Protein AF-A0A817M7I2-F1 (afdb_monomer_lite)

pLDDT: mean 73.68, std 24.0, range [28.95, 95.75]

Structure (mmCIF, N/CA/C/O backbone):
data_AF-A0A817M7I2-F1
#
_entry.id   AF-A0A817M7I2-F1
#
loop_
_atom_site.group_PDB
_atom_site.id
_atom_site.type_symbol
_atom_site.label_atom_id
_atom_site.label_alt_id
_atom_site.label_comp_id
_atom_site.label_asym_id
_atom_site.label_entity_id
_atom_site.label_seq_id
_atom_site.pdbx_PDB_ins_code
_atom_site.Cartn_x
_atom_site.Cartn_y
_atom_site.Cartn_z
_atom_site.occupancy
_atom_site.B_iso_or_equiv
_atom_site.auth_seq_id
_atom_site.auth_comp_id
_atom_site.auth_asym_id
_atom_site.auth_atom_id
_atom_site.pdbx_PDB_model_num
ATOM 1 N N . ASN A 1 1 ? -1.441 6.521 -19.941 1.00 65.44 1 ASN A N 1
ATOM 2 C CA . ASN A 1 1 ? -0.435 5.658 -19.286 1.00 65.44 1 ASN A CA 1
ATOM 3 C C . ASN A 1 1 ? -0.917 5.315 -17.894 1.00 65.44 1 ASN A C 1
ATOM 5 O O . ASN A 1 1 ? -1.057 6.220 -17.085 1.00 65.44 1 ASN A O 1
ATOM 9 N N . SER A 1 2 ? -1.234 4.047 -17.648 1.00 81.06 2 SER A N 1
ATOM 10 C CA . SER A 1 2 ? -1.624 3.561 -16.320 1.00 81.06 2 SER A CA 1
ATOM 11 C C . SER A 1 2 ? -0.372 3.185 -15.529 1.00 81.06 2 SER A C 1
ATOM 13 O O . SER A 1 2 ? 0.555 2.612 -16.100 1.00 81.06 2 SER A O 1
ATOM 15 N N . VAL A 1 3 ? -0.348 3.499 -14.236 1.00 87.88 3 VAL A N 1
ATOM 16 C CA . VAL A 1 3 ? 0.735 3.141 -13.312 1.00 87.88 3 VAL A CA 1
ATOM 17 C C . VAL A 1 3 ? 0.137 2.311 -12.188 1.00 87.88 3 VAL A C 1
ATOM 19 O O . VAL A 1 3 ? -0.924 2.638 -11.663 1.00 87.88 3 VAL A O 1
ATOM 22 N N . TRP A 1 4 ? 0.823 1.230 -11.838 1.00 91.38 4 TRP A N 1
ATOM 23 C CA . TRP A 1 4 ? 0.494 0.420 -10.671 1.00 91.38 4 TRP A CA 1
ATOM 24 C C . TRP A 1 4 ? 1.218 0.974 -9.449 1.00 91.38 4 TRP A C 1
ATOM 26 O O . TRP A 1 4 ? 2.402 1.296 -9.526 1.00 91.38 4 TRP A O 1
ATOM 36 N N . ILE A 1 5 ? 0.504 1.062 -8.332 1.00 91.69 5 ILE A N 1
ATOM 37 C CA . ILE A 1 5 ? 1.029 1.479 -7.029 1.00 91.69 5 ILE A CA 1
ATOM 38 C C . ILE A 1 5 ? 0.782 0.364 -6.017 1.00 91.69 5 ILE A C 1
ATOM 40 O O . ILE A 1 5 ? -0.139 -0.437 -6.186 1.00 91.69 5 ILE A O 1
ATOM 44 N N . GLY A 1 6 ? 1.629 0.282 -4.997 1.00 93.19 6 GLY A N 1
ATOM 45 C CA . GLY A 1 6 ? 1.455 -0.637 -3.878 1.00 93.19 6 GLY A CA 1
ATOM 46 C C . GLY A 1 6 ? 0.863 0.090 -2.681 1.00 93.19 6 GLY A C 1
ATOM 47 O O . GLY A 1 6 ? 1.297 1.194 -2.361 1.00 93.19 6 GLY A O 1
ATOM 48 N N . ILE A 1 7 ? -0.102 -0.534 -2.012 1.00 94.38 7 ILE A N 1
ATOM 49 C CA . ILE A 1 7 ? -0.563 -0.117 -0.688 1.00 94.38 7 ILE A CA 1
ATOM 50 C C . ILE A 1 7 ? -0.410 -1.325 0.230 1.00 94.38 7 ILE A C 1
ATOM 52 O O . ILE A 1 7 ? -0.978 -2.379 -0.050 1.00 94.38 7 ILE A O 1
ATOM 56 N N . LEU A 1 8 ? 0.365 -1.172 1.299 1.00 94.44 8 LEU A N 1
ATOM 57 C CA . LEU A 1 8 ? 0.448 -2.139 2.390 1.00 94.44 8 LEU A CA 1
ATOM 58 C C . LEU A 1 8 ? -0.318 -1.561 3.576 1.00 94.44 8 LEU A C 1
ATOM 60 O O . LEU A 1 8 ? -0.034 -0.444 3.997 1.00 94.44 8 LEU A O 1
ATOM 64 N N . ILE A 1 9 ? -1.277 -2.309 4.111 1.00 93.88 9 ILE A N 1
ATOM 65 C CA . ILE A 1 9 ? -1.932 -1.981 5.377 1.00 93.88 9 ILE A CA 1
ATOM 66 C C . ILE A 1 9 ? -1.746 -3.185 6.279 1.00 93.88 9 ILE A C 1
ATOM 68 O O . ILE A 1 9 ? -2.109 -4.302 5.913 1.00 93.88 9 ILE A O 1
ATOM 72 N N . GLU A 1 10 ? -1.155 -2.942 7.436 1.00 92.69 10 GLU A N 1
ATOM 73 C CA . GLU A 1 10 ? -0.914 -3.952 8.449 1.00 92.69 10 GLU A CA 1
ATOM 74 C C . GLU A 1 10 ? -1.764 -3.637 9.671 1.00 92.69 10 GLU A C 1
ATOM 76 O O . GLU A 1 10 ? -1.845 -2.482 10.104 1.00 92.69 10 GLU A O 1
ATOM 81 N N . PHE A 1 11 ? -2.403 -4.671 10.203 1.00 91.56 11 PHE A N 1
ATOM 82 C CA . PHE A 1 11 ? -3.317 -4.580 11.328 1.00 91.56 11 PHE A CA 1
ATOM 83 C C . PHE A 1 11 ? -2.768 -5.362 12.512 1.00 91.56 11 PHE A C 1
ATOM 85 O O . PHE A 1 11 ? -2.140 -6.406 12.349 1.00 91.56 11 PHE A O 1
ATOM 92 N N . GLU A 1 12 ? -3.056 -4.864 13.703 1.00 90.81 12 GLU A N 1
ATOM 93 C CA . GLU A 1 12 ? -2.956 -5.627 14.934 1.00 90.81 12 GLU A CA 1
ATOM 94 C C . GLU A 1 12 ? -4.162 -6.576 15.059 1.00 90.81 12 GLU A C 1
ATOM 96 O O . GLU A 1 12 ? -5.138 -6.485 14.309 1.00 90.81 12 GLU A O 1
ATOM 101 N N . ALA A 1 13 ? -4.102 -7.512 16.007 1.00 91.19 13 ALA A N 1
ATOM 102 C CA . ALA A 1 13 ? -5.166 -8.491 16.230 1.00 91.19 13 ALA A CA 1
ATOM 103 C C . ALA A 1 13 ? -6.515 -7.862 16.636 1.00 91.19 13 ALA A C 1
ATOM 105 O O . ALA A 1 13 ? -7.547 -8.516 16.512 1.00 91.19 13 ALA A O 1
ATOM 106 N N . ASP A 1 14 ? -6.511 -6.615 17.112 1.00 91.25 14 ASP A N 1
ATOM 107 C CA . ASP A 1 14 ? -7.696 -5.831 17.479 1.00 91.25 14 ASP A CA 1
ATOM 108 C C . ASP A 1 14 ? -8.224 -4.950 16.328 1.00 91.25 14 ASP A C 1
ATOM 110 O O . ASP A 1 14 ? -9.021 -4.043 16.557 1.00 91.25 14 ASP A O 1
ATOM 114 N N . GLU A 1 15 ? -7.773 -5.206 15.094 1.00 87.94 15 GLU A N 1
ATOM 115 C CA . GLU A 1 15 ? -8.132 -4.463 13.878 1.00 87.94 15 GLU A CA 1
ATOM 116 C C . GLU A 1 15 ? -7.615 -3.013 13.838 1.00 87.94 15 GLU A C 1
ATOM 118 O O . GLU A 1 15 ? -7.945 -2.245 12.925 1.00 87.94 15 GLU A O 1
ATOM 123 N N . ARG A 1 16 ? -6.745 -2.616 14.774 1.00 89.50 16 ARG A N 1
ATOM 124 C CA . ARG A 1 16 ? -6.052 -1.329 14.718 1.00 89.50 16 ARG A CA 1
ATOM 125 C C . ARG A 1 16 ? -4.986 -1.349 13.628 1.00 89.50 16 ARG A C 1
ATOM 127 O O . ARG A 1 16 ? -4.184 -2.272 13.540 1.00 89.50 16 ARG A O 1
ATOM 134 N N . ILE A 1 17 ? -4.925 -0.296 12.813 1.00 91.62 17 ILE A N 1
ATOM 135 C CA . ILE A 1 17 ? -3.853 -0.151 11.818 1.00 91.62 17 ILE A CA 1
ATOM 136 C C . ILE A 1 17 ? -2.523 0.100 12.535 1.00 91.62 17 ILE A C 1
ATOM 138 O O . ILE A 1 17 ? -2.357 1.121 13.206 1.00 91.62 17 ILE A O 1
ATOM 142 N N . LEU A 1 18 ? -1.568 -0.811 12.343 1.00 90.44 18 LEU A N 1
ATOM 143 C CA . LEU A 1 18 ? -0.185 -0.676 12.799 1.00 90.44 18 LEU A CA 1
ATOM 144 C C . LEU A 1 18 ? 0.608 0.236 11.867 1.00 90.44 18 LEU A C 1
ATOM 146 O O . LEU A 1 18 ? 1.306 1.148 12.309 1.00 90.44 18 LEU A O 1
ATOM 150 N N . ARG A 1 19 ? 0.461 0.021 10.558 1.00 91.00 19 ARG A N 1
ATOM 151 C CA . ARG A 1 19 ? 1.029 0.892 9.530 1.00 91.00 19 ARG A CA 1
ATOM 152 C C . ARG A 1 19 ? 0.215 0.843 8.248 1.00 91.00 19 ARG A C 1
ATOM 154 O O . ARG A 1 19 ? -0.392 -0.169 7.911 1.00 91.00 19 ARG A O 1
ATOM 161 N N . ALA A 1 20 ? 0.252 1.952 7.523 1.00 93.50 20 ALA A N 1
ATOM 162 C CA . ALA A 1 20 ? -0.241 2.053 6.163 1.00 93.50 20 ALA A CA 1
ATOM 163 C C . ALA A 1 20 ? 0.856 2.696 5.311 1.00 93.50 20 ALA A C 1
ATOM 165 O O . ALA A 1 20 ? 1.278 3.823 5.579 1.00 93.50 20 ALA A O 1
ATOM 166 N N . GLU A 1 21 ? 1.325 1.984 4.293 1.00 93.19 21 GLU A N 1
ATOM 167 C CA . GLU A 1 21 ? 2.420 2.410 3.428 1.00 93.19 21 GLU A CA 1
ATOM 168 C C . GLU A 1 21 ? 1.946 2.522 1.978 1.00 93.19 21 GLU A C 1
ATOM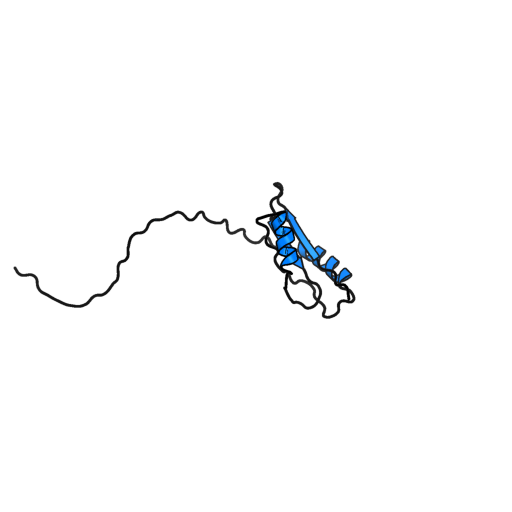 170 O O . GLU A 1 21 ? 1.264 1.640 1.455 1.00 93.19 21 GLU A O 1
ATOM 175 N N . TYR A 1 22 ? 2.333 3.610 1.322 1.00 93.25 22 TYR A N 1
ATOM 176 C CA . TYR A 1 22 ? 2.145 3.860 -0.099 1.00 93.25 22 TYR A CA 1
ATOM 177 C C . TYR A 1 22 ? 3.482 3.703 -0.809 1.00 93.25 22 TYR A C 1
ATOM 179 O O . TYR A 1 22 ? 4.447 4.391 -0.484 1.00 93.25 22 TYR A O 1
ATOM 187 N N . ILE A 1 23 ? 3.540 2.804 -1.784 1.00 92.25 23 ILE A N 1
ATOM 188 C CA . ILE A 1 23 ? 4.772 2.468 -2.488 1.00 92.25 23 ILE A CA 1
ATOM 189 C C . ILE A 1 23 ? 4.588 2.753 -3.970 1.00 92.25 23 ILE A C 1
ATOM 191 O O . ILE A 1 23 ? 3.885 2.032 -4.685 1.00 92.25 23 ILE A O 1
ATOM 195 N N . ASN A 1 24 ? 5.249 3.806 -4.440 1.00 91.75 24 ASN A N 1
ATOM 196 C CA . ASN A 1 24 ? 5.222 4.195 -5.839 1.00 91.75 24 ASN A CA 1
ATOM 197 C C . ASN A 1 24 ? 6.464 3.655 -6.570 1.00 91.75 24 ASN A C 1
ATOM 199 O O . ASN A 1 24 ? 7.572 4.129 -6.323 1.00 9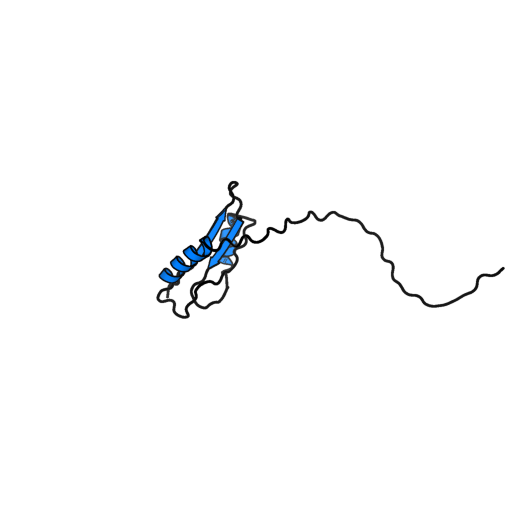1.75 24 ASN A O 1
ATOM 203 N N . PRO A 1 25 ? 6.320 2.685 -7.492 1.00 90.44 25 PRO A N 1
ATOM 204 C CA . PRO A 1 25 ? 7.456 2.155 -8.241 1.00 90.44 25 PRO A CA 1
ATOM 205 C C . PRO A 1 25 ? 7.941 3.100 -9.349 1.00 90.44 25 PRO A C 1
ATOM 207 O O . PRO A 1 25 ? 8.953 2.809 -9.986 1.00 90.44 25 PRO A O 1
ATOM 210 N N . VAL A 1 26 ? 7.228 4.198 -9.620 1.00 87.38 26 VAL A N 1
ATOM 211 C CA . VAL A 1 26 ? 7.537 5.123 -10.711 1.00 87.38 26 VAL A CA 1
ATOM 212 C C . VAL A 1 26 ? 7.929 6.491 -10.163 1.00 87.38 26 VAL A C 1
ATOM 214 O O . VAL A 1 26 ? 7.202 7.110 -9.391 1.00 87.38 26 VAL A O 1
ATOM 217 N N . ASN A 1 27 ? 9.061 6.999 -10.644 1.00 71.31 27 ASN A N 1
ATOM 218 C CA . ASN A 1 27 ? 9.513 8.380 -10.467 1.00 71.31 27 ASN A CA 1
ATOM 219 C C . ASN A 1 27 ? 9.864 8.860 -9.051 1.00 71.31 27 ASN A C 1
ATOM 221 O O . ASN A 1 27 ? 10.001 10.063 -8.906 1.00 71.31 27 ASN A O 1
ATOM 225 N N . GLY A 1 28 ? 10.059 8.011 -8.036 1.00 62.00 28 GLY A N 1
ATOM 226 C CA . GLY A 1 28 ? 10.670 8.402 -6.742 1.00 62.00 28 GLY A CA 1
ATOM 227 C C . GLY A 1 28 ? 10.024 9.585 -5.995 1.00 62.00 28 GLY A C 1
ATOM 228 O O . GLY A 1 28 ? 10.568 10.056 -5.002 1.00 62.00 28 GLY A O 1
ATOM 229 N N . PHE A 1 29 ? 8.892 10.094 -6.483 1.00 61.59 29 PHE A N 1
ATOM 230 C CA . PHE A 1 29 ? 8.148 11.188 -5.896 1.00 61.59 29 PHE A CA 1
ATOM 231 C C . PHE A 1 29 ? 7.114 10.581 -4.956 1.00 61.59 29 PHE A C 1
ATOM 233 O O . PHE A 1 29 ? 6.167 9.913 -5.384 1.00 61.59 29 PHE A O 1
ATOM 240 N N . ASP A 1 30 ? 7.309 10.871 -3.675 1.00 66.38 30 ASP A N 1
ATOM 241 C CA . ASP A 1 30 ? 6.516 10.432 -2.525 1.00 66.38 30 ASP A CA 1
ATOM 242 C C . ASP A 1 30 ? 5.172 11.160 -2.384 1.00 66.38 30 ASP A C 1
ATOM 244 O O . ASP A 1 30 ? 4.674 11.390 -1.281 1.00 66.38 30 ASP A O 1
ATOM 248 N N . VAL A 1 31 ? 4.573 11.581 -3.499 1.00 77.88 31 VAL A N 1
ATOM 249 C CA . VAL A 1 31 ? 3.323 12.338 -3.445 1.00 77.88 31 VAL A CA 1
ATOM 250 C C . VAL A 1 31 ? 2.162 11.364 -3.341 1.00 77.88 31 VAL A C 1
ATOM 252 O O . VAL A 1 31 ? 1.645 10.850 -4.335 1.00 77.88 31 VAL A O 1
ATOM 255 N N . ILE A 1 32 ? 1.741 11.128 -2.104 1.00 84.81 32 ILE A N 1
ATOM 256 C CA . ILE A 1 32 ? 0.444 10.530 -1.815 1.00 84.81 32 ILE A CA 1
ATOM 257 C C . ILE A 1 32 ? -0.629 11.524 -2.248 1.00 84.81 32 ILE A C 1
ATOM 259 O O . ILE A 1 32 ? -0.622 12.685 -1.849 1.00 84.81 32 ILE A O 1
ATOM 263 N N . GLN A 1 33 ? -1.573 11.067 -3.065 1.00 86.19 33 GLN A N 1
ATOM 264 C CA . GLN A 1 33 ? -2.704 11.901 -3.447 1.00 86.19 33 GLN A CA 1
ATOM 265 C C . GLN A 1 33 ? -3.617 12.137 -2.238 1.00 86.19 33 GLN A C 1
ATOM 267 O O . GLN A 1 33 ? -4.094 11.178 -1.627 1.00 86.19 33 GLN A O 1
ATOM 272 N N . ASP A 1 34 ? -3.951 13.399 -1.958 1.00 88.31 34 ASP A N 1
ATOM 273 C CA . ASP A 1 34 ? -4.866 13.789 -0.873 1.00 88.31 34 ASP A CA 1
ATOM 274 C C . ASP A 1 34 ? -6.186 13.011 -0.889 1.00 88.31 34 ASP A C 1
ATOM 276 O O . ASP A 1 34 ? -6.752 12.695 0.158 1.00 88.31 34 ASP A O 1
ATOM 280 N N . THR A 1 35 ? -6.698 12.690 -2.080 1.00 91.56 35 THR A N 1
ATOM 281 C CA . THR A 1 35 ? -7.929 11.910 -2.240 1.00 91.56 35 THR A CA 1
ATOM 282 C C . THR A 1 35 ? -7.803 10.514 -1.637 1.00 91.56 35 THR A C 1
ATOM 284 O O . THR A 1 35 ? -8.728 10.069 -0.959 1.00 91.56 35 THR A O 1
ATOM 287 N N . LEU A 1 36 ? -6.664 9.848 -1.833 1.00 91.25 36 LEU A N 1
ATOM 288 C CA . LEU A 1 36 ? -6.420 8.512 -1.296 1.00 91.25 36 LEU A CA 1
ATOM 289 C C . LEU A 1 36 ? -6.314 8.553 0.233 1.00 91.25 36 LEU A C 1
ATOM 291 O O . LEU A 1 36 ? -6.962 7.759 0.914 1.00 91.25 36 LEU A O 1
ATOM 295 N N . GLN A 1 37 ? -5.588 9.534 0.779 1.00 92.94 37 GLN A N 1
ATOM 296 C CA . GLN A 1 37 ? -5.520 9.751 2.227 1.00 92.94 37 GLN A CA 1
ATOM 297 C C . GLN A 1 37 ? -6.916 10.008 2.820 1.00 92.94 37 GLN A C 1
ATOM 299 O O . GLN A 1 37 ? -7.291 9.392 3.814 1.00 92.94 37 GLN A O 1
ATOM 304 N N . LYS A 1 38 ? -7.731 10.861 2.185 1.00 93.94 38 LYS A N 1
ATOM 305 C CA . LYS A 1 38 ? -9.110 11.137 2.628 1.00 93.94 38 LYS A CA 1
ATOM 306 C C . LYS A 1 38 ? -10.004 9.899 2.585 1.00 93.94 38 LYS A C 1
ATOM 308 O O . LYS A 1 38 ? -10.866 9.757 3.446 1.00 93.94 38 LYS A O 1
ATOM 313 N N . GLN A 1 39 ? -9.848 9.029 1.589 1.00 93.69 39 GLN A N 1
ATOM 314 C CA . GLN A 1 39 ? -10.602 7.775 1.512 1.00 93.69 39 GLN A CA 1
ATOM 315 C C . GLN A 1 39 ? -10.227 6.828 2.654 1.00 93.69 39 GLN A C 1
ATOM 317 O O . GLN A 1 39 ? -11.126 6.307 3.310 1.00 93.69 39 GLN A O 1
ATOM 322 N N . LEU A 1 40 ? -8.931 6.673 2.944 1.00 91.75 40 LEU A N 1
ATOM 323 C CA . LEU A 1 40 ? -8.464 5.846 4.057 1.00 91.75 40 LEU A CA 1
ATOM 324 C C . LEU A 1 40 ? -8.980 6.378 5.402 1.00 91.75 40 LEU A C 1
ATOM 326 O O . LEU A 1 40 ? -9.562 5.620 6.174 1.00 91.75 40 LEU A O 1
ATOM 330 N N . SER A 1 41 ? -8.867 7.688 5.644 1.00 91.62 41 SER A N 1
ATOM 331 C CA . SER A 1 41 ? -9.310 8.315 6.897 1.00 91.62 41 SER A CA 1
ATOM 332 C C . SER A 1 41 ? -10.827 8.289 7.118 1.00 91.62 41 SER A C 1
ATOM 334 O O . SER A 1 41 ? -11.277 8.463 8.246 1.00 91.62 41 SER A O 1
ATOM 336 N N . LYS A 1 42 ? -11.638 8.063 6.075 1.00 94.56 42 LYS A N 1
ATOM 337 C CA . LYS A 1 42 ? -13.090 7.855 6.233 1.00 94.56 42 LYS A CA 1
ATOM 338 C C . LYS A 1 42 ? -13.430 6.501 6.849 1.00 94.56 42 LYS A C 1
ATOM 340 O O . LYS A 1 42 ? -14.467 6.388 7.490 1.00 94.56 42 LYS A O 1
ATOM 345 N N . VAL A 1 43 ? -12.593 5.492 6.614 1.00 93.00 43 VAL A N 1
ATOM 346 C CA . VAL A 1 43 ? -12.783 4.133 7.139 1.00 93.00 43 VAL A CA 1
ATOM 347 C C . VAL A 1 43 ? -12.019 3.969 8.451 1.00 93.00 43 VAL A C 1
ATOM 349 O O . VAL A 1 43 ? -12.562 3.462 9.424 1.00 93.00 43 VAL A O 1
ATOM 352 N N . TYR A 1 44 ? -10.787 4.477 8.497 1.00 91.19 44 TYR A N 1
ATOM 353 C CA . TYR A 1 44 ? -9.896 4.402 9.648 1.00 91.19 44 TYR A CA 1
ATOM 354 C C . TYR A 1 44 ? -9.435 5.807 10.037 1.00 91.19 44 TYR A C 1
ATOM 356 O O . TYR A 1 44 ? -8.438 6.319 9.528 1.00 91.19 44 TYR A O 1
ATOM 364 N N . SER A 1 45 ? -10.166 6.442 10.951 1.00 88.75 45 SER A N 1
ATOM 365 C CA . SER A 1 45 ? -10.003 7.861 11.311 1.00 88.75 45 SER A CA 1
ATOM 366 C C . SER A 1 45 ? -8.592 8.261 11.753 1.00 88.75 45 SER A C 1
ATOM 368 O O . SER A 1 45 ? -8.188 9.400 11.531 1.00 88.75 45 SER A O 1
ATOM 370 N N . PHE A 1 46 ? -7.833 7.337 12.345 1.00 86.44 46 PHE A N 1
ATOM 371 C CA . PHE A 1 46 ? -6.474 7.578 12.844 1.00 86.44 46 PHE A CA 1
ATOM 372 C C . PHE A 1 46 ? -5.367 7.140 11.875 1.00 86.44 46 PHE A C 1
ATOM 374 O O . PHE A 1 46 ? -4.185 7.282 12.184 1.00 86.44 46 PHE A O 1
ATOM 381 N N . ALA A 1 47 ? -5.722 6.597 10.709 1.00 88.50 47 ALA A N 1
ATOM 382 C CA . ALA A 1 47 ? -4.749 6.070 9.767 1.00 88.50 47 ALA A CA 1
ATOM 383 C C . ALA A 1 47 ? -4.058 7.183 8.973 1.00 88.50 47 ALA A C 1
ATOM 385 O O . ALA A 1 47 ? -4.701 8.048 8.368 1.00 88.50 47 ALA A O 1
ATOM 386 N N . VAL A 1 48 ? -2.731 7.105 8.918 1.00 90.50 48 VAL A N 1
ATOM 387 C CA . VAL A 1 48 ? -1.883 7.978 8.105 1.00 90.50 48 VAL A CA 1
ATOM 388 C C . VAL A 1 48 ? -1.153 7.110 7.099 1.00 90.50 48 VAL A C 1
ATOM 390 O O . VAL A 1 48 ? -0.389 6.226 7.484 1.00 90.50 48 VAL A O 1
ATOM 393 N N . LEU A 1 49 ? -1.387 7.368 5.816 1.00 91.75 49 LEU A N 1
ATOM 394 C CA . LEU A 1 49 ? -0.664 6.712 4.744 1.00 91.75 49 LEU A CA 1
ATOM 395 C C . LEU A 1 49 ? 0.724 7.353 4.644 1.00 91.75 49 LEU A C 1
ATOM 397 O O . LEU A 1 49 ? 0.847 8.571 4.514 1.00 91.75 49 LEU A O 1
ATOM 401 N N . ARG A 1 50 ? 1.778 6.545 4.748 1.00 91.06 50 ARG A N 1
ATOM 402 C CA . ARG A 1 50 ? 3.171 7.003 4.682 1.00 91.06 50 ARG A CA 1
ATOM 403 C C . ARG A 1 50 ? 3.797 6.560 3.375 1.00 91.06 50 ARG A C 1
ATOM 405 O O . ARG A 1 50 ? 3.642 5.406 2.992 1.00 91.06 50 ARG A O 1
ATOM 412 N N . SER A 1 51 ? 4.503 7.449 2.686 1.00 90.94 51 SER A N 1
ATOM 413 C CA . SER A 1 51 ? 5.199 7.043 1.466 1.00 90.94 51 SER A CA 1
ATOM 414 C C . SER A 1 51 ? 6.433 6.221 1.818 1.00 90.94 51 SER A C 1
ATOM 416 O O . SER A 1 51 ? 7.129 6.526 2.789 1.00 90.94 51 SER A O 1
ATOM 418 N N . ARG A 1 52 ? 6.705 5.185 1.029 1.00 89.62 52 ARG A N 1
ATOM 419 C CA . ARG A 1 52 ? 7.879 4.332 1.174 1.00 89.62 52 ARG A CA 1
ATOM 420 C C . ARG A 1 52 ? 8.485 4.042 -0.192 1.00 89.62 52 ARG A C 1
ATOM 422 O O . ARG A 1 52 ? 7.840 3.466 -1.067 1.00 89.62 52 ARG A O 1
ATOM 429 N N . ASN A 1 53 ? 9.762 4.37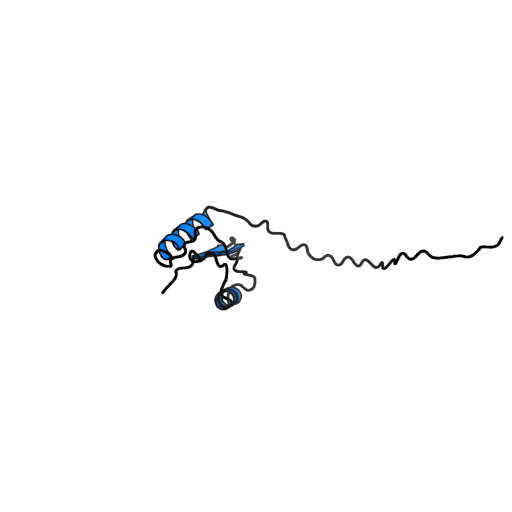7 -0.338 1.00 88.38 53 ASN A N 1
ATOM 430 C CA . ASN A 1 53 ? 10.548 4.074 -1.529 1.00 88.38 53 ASN A CA 1
ATOM 431 C C . ASN A 1 53 ? 11.339 2.781 -1.329 1.00 88.38 53 ASN A C 1
ATOM 433 O O . ASN A 1 53 ? 12.053 2.638 -0.339 1.00 88.38 53 ASN A O 1
ATOM 437 N N . ILE A 1 54 ? 11.217 1.850 -2.279 1.00 88.50 54 ILE A N 1
ATOM 438 C CA . ILE A 1 54 ? 11.955 0.577 -2.280 1.00 88.50 54 ILE A CA 1
ATOM 439 C C . ILE A 1 54 ? 12.710 0.441 -3.607 1.00 88.50 54 ILE A C 1
ATOM 441 O O . ILE A 1 54 ? 13.829 0.930 -3.724 1.00 88.50 54 ILE A O 1
ATOM 445 N N . LEU A 1 55 ? 12.103 -0.161 -4.634 1.00 86.88 55 LEU A N 1
ATOM 446 C CA . LEU A 1 55 ? 12.638 -0.176 -5.997 1.00 86.88 55 LEU A CA 1
ATOM 447 C C . LEU A 1 55 ? 11.844 0.800 -6.861 1.00 86.88 55 LEU A C 1
ATOM 449 O O . LEU A 1 55 ? 10.612 0.738 -6.896 1.00 86.88 55 LEU A O 1
ATOM 453 N N . THR A 1 56 ? 12.543 1.673 -7.582 1.00 85.19 56 THR A N 1
ATOM 454 C CA . THR A 1 56 ? 11.926 2.658 -8.476 1.00 85.19 56 THR A CA 1
ATOM 455 C C . THR A 1 56 ? 12.507 2.572 -9.882 1.00 85.19 56 THR A C 1
ATOM 457 O O . THR A 1 56 ? 13.638 2.130 -10.087 1.00 85.19 56 THR A O 1
ATOM 460 N N . HIS A 1 57 ? 11.709 2.977 -10.866 1.00 83.50 57 HIS A N 1
ATOM 461 C CA . HIS A 1 57 ? 12.136 3.119 -12.251 1.00 83.50 57 HIS A CA 1
ATOM 462 C C . HIS A 1 57 ? 11.513 4.379 -12.870 1.00 83.50 57 HIS A C 1
ATOM 464 O O . HIS A 1 57 ? 10.452 4.839 -12.446 1.00 83.50 57 HIS A O 1
ATOM 470 N N . HIS A 1 58 ? 12.172 4.953 -13.876 1.00 80.38 58 HIS A N 1
ATOM 471 C CA . HIS A 1 58 ? 11.701 6.172 -14.555 1.00 80.38 58 HIS A CA 1
ATOM 472 C C . HIS A 1 58 ? 10.638 5.899 -15.629 1.00 80.38 58 HIS A C 1
ATOM 474 O O . HIS A 1 58 ? 10.006 6.818 -16.144 1.00 80.38 58 HIS A O 1
ATOM 480 N N . ASP A 1 59 ? 10.440 4.626 -15.972 1.00 79.94 59 ASP A N 1
ATOM 481 C CA . ASP A 1 59 ? 9.446 4.185 -16.946 1.00 79.94 59 ASP A CA 1
ATOM 482 C C . ASP A 1 59 ? 8.270 3.502 -16.238 1.00 79.94 59 ASP A C 1
ATOM 484 O O . ASP A 1 59 ? 8.448 2.690 -15.331 1.00 79.94 59 ASP A O 1
ATOM 488 N N . HIS A 1 60 ? 7.061 3.814 -16.695 1.00 81.94 60 HIS A N 1
ATOM 489 C CA . HIS A 1 60 ? 5.825 3.163 -16.277 1.00 81.94 60 HIS A CA 1
ATOM 490 C C . HIS A 1 60 ? 5.726 1.728 -16.818 1.00 81.94 60 HIS A C 1
ATOM 492 O O . HIS A 1 60 ? 4.984 0.908 -16.270 1.00 81.94 60 HIS A O 1
ATOM 498 N N . ARG A 1 61 ? 6.484 1.391 -17.872 1.00 82.38 61 ARG A N 1
ATOM 499 C CA . ARG A 1 61 ? 6.608 0.017 -18.369 1.00 82.38 61 ARG A CA 1
ATOM 500 C C . ARG A 1 61 ? 7.257 -0.856 -17.296 1.00 82.38 61 ARG A C 1
ATOM 502 O O . ARG A 1 61 ? 8.401 -0.651 -16.912 1.00 82.38 61 ARG A O 1
ATOM 509 N N . GLY A 1 62 ? 6.501 -1.837 -16.808 1.00 86.25 62 GLY A N 1
ATOM 510 C CA . GLY A 1 62 ? 6.934 -2.723 -15.724 1.00 86.25 62 GLY A CA 1
ATOM 511 C C . GLY A 1 62 ? 6.547 -2.253 -14.320 1.00 86.25 62 GLY A C 1
ATOM 512 O O . GLY A 1 62 ? 6.920 -2.923 -13.356 1.00 86.25 62 GLY A O 1
ATOM 513 N N . SER A 1 63 ? 5.752 -1.178 -14.180 1.00 91.44 63 SER A N 1
ATOM 514 C CA . SER A 1 63 ? 5.280 -0.720 -12.865 1.00 91.44 63 SER A CA 1
ATOM 515 C C . SER A 1 63 ? 4.599 -1.848 -12.087 1.00 91.44 63 SER A C 1
ATOM 517 O O . SER A 1 63 ? 4.862 -1.997 -10.908 1.00 91.44 63 SER A O 1
ATOM 519 N N . ALA A 1 64 ? 3.802 -2.697 -12.750 1.00 92.19 64 ALA A N 1
ATOM 520 C CA . ALA A 1 64 ? 3.122 -3.829 -12.114 1.00 92.19 64 ALA A CA 1
ATOM 521 C C . ALA A 1 64 ? 4.105 -4.831 -11.484 1.00 92.19 64 ALA A C 1
ATOM 523 O O . ALA A 1 64 ? 3.955 -5.223 -10.328 1.00 92.19 64 ALA A O 1
ATOM 524 N N . THR A 1 65 ? 5.148 -5.220 -12.224 1.00 93.50 65 THR A N 1
ATOM 525 C CA . THR A 1 65 ? 6.180 -6.137 -11.725 1.00 93.50 65 THR A CA 1
ATOM 526 C C . THR A 1 65 ? 6.932 -5.530 -10.544 1.00 93.50 65 THR A C 1
ATOM 528 O O . THR A 1 65 ? 7.201 -6.228 -9.567 1.00 93.50 65 THR A O 1
ATOM 531 N N . LEU A 1 66 ? 7.255 -4.236 -10.612 1.00 94.00 66 LEU A N 1
ATOM 532 C CA . LEU A 1 66 ? 7.908 -3.527 -9.513 1.00 94.00 66 LEU A CA 1
ATOM 533 C C . LEU A 1 66 ? 6.990 -3.377 -8.298 1.00 94.00 66 LEU A C 1
ATOM 535 O O . LEU A 1 66 ? 7.453 -3.606 -7.189 1.00 94.00 66 LEU A O 1
ATOM 539 N N . THR A 1 67 ? 5.699 -3.090 -8.483 1.00 94.38 67 THR A N 1
ATOM 540 C CA . THR A 1 67 ? 4.706 -3.056 -7.398 1.00 94.38 67 THR A CA 1
ATOM 541 C C . THR A 1 67 ? 4.699 -4.369 -6.622 1.00 94.38 67 THR A C 1
ATOM 543 O O . THR A 1 67 ? 4.810 -4.352 -5.400 1.00 94.38 67 THR A O 1
ATOM 546 N N . VAL A 1 68 ? 4.627 -5.510 -7.319 1.00 95.75 68 VAL A N 1
ATOM 547 C CA . VAL A 1 68 ? 4.624 -6.832 -6.671 1.00 95.75 68 VAL A CA 1
ATOM 548 C C . VAL A 1 68 ? 5.930 -7.076 -5.915 1.00 95.75 68 VAL A C 1
ATOM 550 O O . VAL A 1 68 ? 5.899 -7.464 -4.749 1.00 95.75 68 VAL A O 1
ATOM 553 N N . LYS A 1 69 ? 7.085 -6.811 -6.540 1.00 95.00 69 LYS A N 1
ATOM 554 C CA . LYS A 1 69 ? 8.395 -6.963 -5.884 1.00 95.00 69 LYS A CA 1
ATOM 555 C C . LYS A 1 69 ? 8.523 -6.078 -4.643 1.00 95.00 69 LYS A C 1
ATOM 557 O O . LYS A 1 69 ? 9.001 -6.545 -3.616 1.00 95.00 69 LYS A O 1
ATOM 562 N N . ASN A 1 70 ? 8.067 -4.833 -4.733 1.00 94.50 70 ASN A N 1
ATOM 563 C CA . ASN A 1 70 ? 8.120 -3.875 -3.639 1.00 94.50 70 ASN A CA 1
ATOM 564 C C . ASN A 1 70 ? 7.220 -4.282 -2.474 1.00 94.50 70 ASN A C 1
ATOM 566 O O . ASN A 1 70 ? 7.665 -4.209 -1.339 1.00 94.50 70 ASN A O 1
ATOM 570 N N . LEU A 1 71 ? 5.996 -4.753 -2.729 1.00 95.12 71 LEU A N 1
ATOM 571 C CA . LEU A 1 71 ? 5.114 -5.244 -1.665 1.00 95.12 71 LEU A CA 1
ATOM 572 C C . LEU A 1 71 ? 5.708 -6.472 -0.964 1.00 95.12 71 LEU A C 1
ATOM 574 O O . LEU A 1 71 ? 5.713 -6.536 0.261 1.00 95.12 71 LEU A O 1
ATOM 578 N N . LEU A 1 72 ? 6.280 -7.413 -1.724 1.00 95.31 72 LEU A N 1
ATOM 579 C CA . LEU A 1 72 ? 6.970 -8.574 -1.152 1.00 95.31 72 LEU A CA 1
ATOM 580 C C . LEU A 1 72 ? 8.172 -8.168 -0.291 1.00 95.31 72 LEU A C 1
ATOM 582 O O . LEU A 1 72 ? 8.425 -8.791 0.736 1.00 95.31 72 LEU A O 1
ATOM 586 N N . GLN A 1 73 ? 8.915 -7.143 -0.708 1.00 93.81 73 GLN A N 1
ATOM 587 C CA . GLN A 1 73 ? 10.022 -6.600 0.073 1.00 93.81 73 GLN A CA 1
ATOM 588 C C . GLN A 1 73 ? 9.518 -5.868 1.326 1.00 93.81 73 GLN A C 1
ATOM 590 O O . GLN A 1 73 ? 10.042 -6.097 2.408 1.00 93.81 73 GLN A O 1
ATOM 595 N N . ALA A 1 74 ? 8.465 -5.055 1.207 1.00 92.06 74 ALA A N 1
ATOM 596 C CA . ALA A 1 74 ? 7.892 -4.280 2.307 1.00 92.06 74 ALA A CA 1
ATOM 597 C C . ALA A 1 74 ? 7.386 -5.157 3.461 1.00 92.06 74 ALA A C 1
ATOM 599 O O . ALA A 1 74 ? 7.525 -4.768 4.619 1.00 92.06 74 ALA A O 1
ATOM 600 N N . VAL A 1 75 ? 6.834 -6.332 3.134 1.00 92.44 75 VAL A N 1
ATOM 601 C CA . VAL A 1 75 ? 6.395 -7.335 4.115 1.00 92.44 75 VAL A CA 1
ATOM 602 C C . VAL A 1 75 ? 7.582 -8.000 4.816 1.00 92.44 75 VAL A C 1
ATOM 604 O O . VAL A 1 75 ? 7.512 -8.241 6.012 1.00 92.44 75 VAL A O 1
ATOM 607 N N . LYS A 1 76 ? 8.677 -8.288 4.101 1.00 89.44 76 LYS A N 1
ATOM 608 C CA . LYS A 1 76 ? 9.889 -8.887 4.699 1.00 89.44 76 LYS A CA 1
ATOM 609 C C . LYS A 1 76 ? 10.645 -7.909 5.587 1.00 89.44 76 LYS A C 1
ATOM 611 O O . LYS A 1 76 ? 11.217 -8.298 6.599 1.00 89.44 76 LYS A O 1
ATOM 616 N N . ASP A 1 77 ? 10.661 -6.650 5.176 1.00 82.88 77 ASP A N 1
ATOM 617 C CA . ASP A 1 77 ? 11.248 -5.557 5.925 1.00 82.88 77 ASP A CA 1
ATOM 618 C C . ASP A 1 77 ? 10.239 -5.114 6.995 1.00 82.88 77 ASP A C 1
ATOM 620 O O . ASP A 1 77 ? 9.582 -4.070 6.863 1.00 82.88 77 ASP A O 1
ATOM 624 N N . GLU A 1 78 ? 10.098 -5.932 8.043 1.00 66.31 78 GLU A N 1
ATOM 625 C CA . GLU A 1 78 ? 9.428 -5.578 9.298 1.00 66.31 78 GLU A CA 1
ATOM 626 C C . GLU A 1 78 ? 10.192 -4.426 9.967 1.00 66.31 78 GLU A C 1
ATOM 628 O O . GLU A 1 78 ? 10.953 -4.589 10.917 1.00 66.31 78 GLU A O 1
ATOM 633 N N . GLN A 1 79 ? 10.029 -3.217 9.436 1.00 62.44 79 GLN A N 1
ATOM 634 C CA . GLN A 1 79 ? 10.310 -2.006 10.181 1.00 62.44 79 GLN A CA 1
ATOM 635 C C . GLN A 1 79 ? 9.092 -1.758 11.056 1.00 62.44 79 GLN A C 1
ATOM 637 O O . GLN A 1 79 ? 8.124 -1.142 10.615 1.00 62.44 79 GLN A O 1
ATOM 642 N N . TYR A 1 80 ? 9.131 -2.258 12.288 1.00 54.47 80 TYR A N 1
ATOM 643 C CA . TYR A 1 80 ? 8.278 -1.714 13.331 1.00 54.47 80 TYR A CA 1
ATOM 644 C C . TYR A 1 80 ? 8.756 -0.282 13.570 1.00 54.47 80 TYR A C 1
ATOM 646 O O . TYR A 1 80 ? 9.887 -0.098 14.027 1.00 54.47 80 TYR A O 1
ATOM 654 N N . PRO A 1 81 ? 7.974 0.760 13.238 1.00 49.91 81 PRO A N 1
ATOM 655 C CA . PRO A 1 81 ? 8.245 2.045 13.844 1.00 49.91 81 PRO A CA 1
ATOM 656 C C . PRO A 1 81 ? 8.089 1.836 15.349 1.00 49.91 81 PRO A C 1
ATOM 658 O O . PRO A 1 81 ? 7.047 1.345 15.788 1.00 49.91 81 PRO A O 1
ATOM 661 N N . ASP A 1 82 ? 9.112 2.187 16.128 1.00 43.38 82 ASP A N 1
ATOM 662 C CA . ASP A 1 82 ? 8.965 2.328 17.571 1.00 43.38 82 ASP A CA 1
ATOM 663 C C . ASP A 1 82 ? 7.734 3.208 17.801 1.00 43.38 82 ASP A C 1
ATOM 665 O O . ASP A 1 82 ? 7.728 4.403 17.480 1.00 43.38 82 ASP A O 1
ATOM 669 N N . PHE A 1 83 ? 6.642 2.607 18.274 1.00 43.25 83 PHE A N 1
ATOM 670 C CA . PHE A 1 83 ? 5.484 3.360 18.707 1.00 43.25 83 PHE A CA 1
ATOM 671 C C . PHE A 1 83 ? 5.958 4.187 19.895 1.00 43.25 83 PHE A C 1
ATOM 673 O O . PHE A 1 83 ? 6.032 3.704 21.025 1.00 43.25 83 PHE A O 1
ATOM 680 N N . ILE A 1 84 ? 6.291 5.453 19.648 1.00 38.22 84 ILE A N 1
ATOM 681 C CA . ILE A 1 84 ? 6.298 6.444 20.710 1.00 38.22 84 ILE A CA 1
ATOM 682 C C . ILE A 1 84 ? 4.854 6.499 21.191 1.00 38.22 84 ILE A C 1
ATOM 684 O O . ILE A 1 84 ? 3.992 7.107 20.555 1.00 38.22 84 ILE A O 1
ATOM 688 N N . ASN A 1 85 ? 4.590 5.786 22.288 1.00 37.91 85 ASN A N 1
ATOM 689 C CA . ASN A 1 85 ? 3.397 5.967 23.093 1.00 37.91 85 ASN A CA 1
ATOM 690 C C . ASN A 1 85 ? 3.188 7.478 23.235 1.00 37.91 85 ASN A C 1
ATOM 692 O O . ASN A 1 85 ? 4.119 8.156 23.683 1.00 37.91 85 ASN A O 1
ATOM 696 N N . PRO A 1 86 ? 2.029 8.043 22.860 1.00 41.47 86 PRO A N 1
ATOM 697 C CA . PRO A 1 86 ? 1.730 9.404 23.248 1.00 41.47 86 PRO A CA 1
ATOM 698 C C . PRO A 1 86 ? 1.681 9.402 24.775 1.00 41.47 86 PRO A C 1
ATOM 700 O O . PRO A 1 86 ? 0.710 8.945 25.377 1.00 41.47 86 PRO A O 1
ATOM 703 N N . THR A 1 87 ? 2.765 9.846 25.414 1.00 40.84 87 THR A N 1
ATOM 704 C CA . THR A 1 87 ? 2.772 10.118 26.845 1.00 40.84 87 THR A CA 1
ATOM 705 C C . THR A 1 87 ? 1.589 11.049 27.083 1.00 40.84 87 THR A C 1
ATOM 707 O O . THR A 1 87 ? 1.519 12.094 26.426 1.00 40.84 87 THR A O 1
ATOM 710 N N . PRO A 1 88 ? 0.632 10.706 27.962 1.00 37.38 88 PRO A N 1
ATOM 711 C CA . PRO A 1 88 ? -0.397 11.654 28.337 1.00 37.38 88 PRO A CA 1
ATOM 712 C C . PRO A 1 88 ? 0.331 12.906 28.812 1.00 37.38 88 PRO A C 1
ATOM 714 O O . PRO A 1 88 ? 1.216 12.805 29.665 1.00 37.38 88 PRO A O 1
ATOM 717 N N . LEU A 1 89 ? 0.009 14.062 28.228 1.00 37.31 89 LEU A N 1
ATOM 718 C CA . LEU A 1 89 ? 0.424 15.353 28.759 1.00 37.31 89 LEU A CA 1
ATOM 719 C C . LEU A 1 89 ? -0.070 15.409 30.206 1.00 37.31 89 LEU A C 1
ATOM 721 O O . LEU A 1 89 ? -1.214 15.768 30.474 1.00 37.31 89 LEU A O 1
ATOM 725 N N . GLN A 1 90 ? 0.780 15.005 31.149 1.00 35.25 90 GLN A N 1
ATOM 726 C CA . GLN A 1 90 ? 0.583 15.338 32.540 1.00 35.25 90 GLN A CA 1
ATOM 727 C C . GLN A 1 90 ? 0.635 16.857 32.579 1.00 35.25 90 GLN A C 1
ATOM 729 O O . GLN A 1 90 ? 1.680 17.452 32.312 1.00 35.25 90 GLN A O 1
ATOM 734 N N . SER A 1 91 ? -0.504 17.480 32.876 1.00 39.53 91 SER A N 1
ATOM 735 C CA . SER A 1 91 ? -0.580 18.893 33.205 1.00 39.53 91 SER A CA 1
ATOM 736 C C . SER A 1 91 ? 0.224 19.128 34.486 1.00 39.53 91 SER A C 1
ATOM 738 O O . SER A 1 91 ? -0.317 19.174 35.590 1.00 39.53 91 SER A O 1
ATOM 740 N N . HIS A 1 92 ? 1.541 19.249 34.361 1.00 36.22 92 HIS A N 1
ATOM 741 C CA . HIS A 1 92 ? 2.346 19.860 35.397 1.00 36.22 92 HIS A CA 1
ATOM 742 C C . HIS A 1 92 ? 2.210 21.364 35.220 1.00 36.22 92 HIS A C 1
ATOM 744 O O . HIS A 1 92 ? 2.952 22.014 34.488 1.00 36.22 92 HIS A O 1
ATOM 750 N N . ASN A 1 93 ? 1.210 21.900 35.920 1.00 44.16 93 ASN A N 1
ATOM 751 C CA . ASN A 1 93 ? 1.218 23.276 36.380 1.00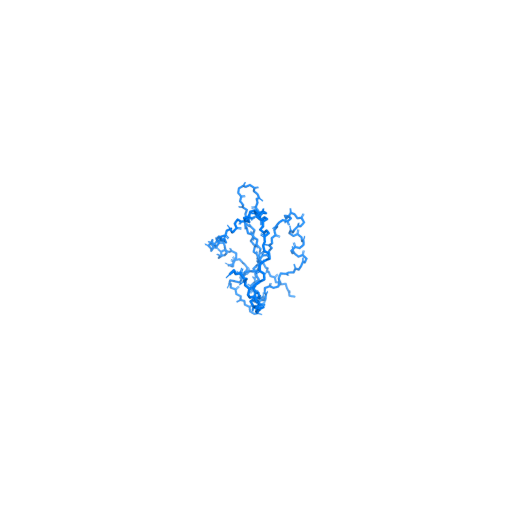 44.16 93 ASN A CA 1
ATOM 752 C C . ASN A 1 93 ? 2.599 23.553 36.991 1.00 44.16 93 ASN A C 1
ATOM 754 O O . ASN A 1 93 ? 2.925 23.058 38.065 1.00 44.16 93 ASN A O 1
ATOM 758 N N . SER A 1 94 ? 3.426 24.320 36.291 1.00 31.94 94 SER A N 1
ATOM 759 C CA . SER A 1 94 ? 4.622 24.938 36.853 1.00 31.94 94 SER A CA 1
ATOM 760 C C . SER A 1 94 ? 4.534 26.426 36.593 1.00 31.94 94 SER A C 1
ATOM 762 O O . SER A 1 94 ? 5.037 26.975 35.618 1.00 31.94 94 SER A O 1
ATOM 764 N N . SER A 1 95 ? 3.835 27.074 37.516 1.00 37.34 95 SER A N 1
ATOM 765 C CA . SER A 1 95 ? 4.049 28.463 37.869 1.00 37.34 95 SER A CA 1
ATOM 766 C C . SER A 1 95 ? 5.532 28.701 38.165 1.00 37.34 95 SER A C 1
ATOM 768 O O . SER A 1 95 ? 6.003 28.311 39.232 1.00 37.34 95 SER A O 1
ATOM 770 N N . ARG A 1 96 ? 6.261 29.352 37.254 1.00 29.20 96 ARG A N 1
ATOM 771 C CA . ARG A 1 96 ? 7.368 30.258 37.605 1.00 29.20 96 ARG A CA 1
ATOM 772 C C . ARG A 1 96 ? 7.912 30.965 36.367 1.00 29.20 96 ARG A C 1
ATOM 774 O O . ARG A 1 96 ? 8.796 30.472 35.678 1.00 29.20 96 ARG A O 1
ATOM 781 N N . TYR A 1 97 ? 7.404 32.168 36.127 1.00 28.95 97 TYR A N 1
ATOM 782 C CA . TYR A 1 97 ? 8.215 33.206 35.506 1.00 28.95 97 TYR A CA 1
ATOM 783 C C . TYR A 1 97 ? 9.174 33.715 36.584 1.00 28.95 97 TYR A C 1
ATOM 785 O O . TYR A 1 97 ? 8.755 34.434 37.486 1.00 28.95 97 TYR A O 1
ATOM 793 N N . GLU A 1 98 ? 10.449 33.345 36.516 1.00 33.28 98 GLU A N 1
ATOM 794 C CA . GLU A 1 98 ? 11.510 34.112 37.171 1.00 33.28 98 GLU A CA 1
ATOM 795 C C . GLU A 1 98 ? 12.418 34.682 36.083 1.00 33.28 98 GLU A C 1
ATOM 797 O O . GLU A 1 98 ? 13.358 34.051 35.609 1.00 33.28 98 GLU A O 1
ATOM 802 N N . ASN A 1 99 ? 12.064 35.901 35.667 1.00 31.28 99 ASN A N 1
ATOM 803 C CA . ASN A 1 99 ? 12.923 36.800 34.912 1.00 31.28 99 ASN A CA 1
ATOM 804 C C . ASN A 1 99 ? 14.123 37.183 35.786 1.00 31.28 99 ASN A C 1
ATOM 806 O O . ASN A 1 99 ? 13.983 37.881 36.792 1.00 31.28 99 ASN 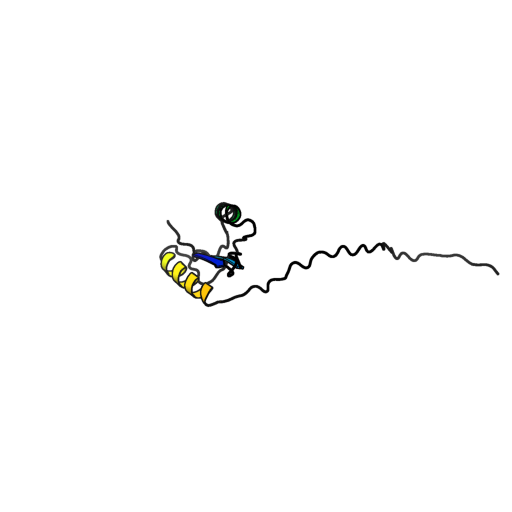A O 1
ATOM 810 N N . THR A 1 100 ? 15.314 36.765 35.381 1.00 33.38 100 THR A N 1
ATOM 811 C CA . THR A 1 100 ? 16.583 37.250 35.916 1.00 33.38 100 THR A CA 1
ATOM 812 C C . THR A 1 100 ? 16.974 38.556 35.229 1.00 33.38 100 THR A C 1
ATOM 814 O O . THR A 1 100 ? 17.615 38.557 34.184 1.00 33.38 100 THR A O 1
ATOM 817 N N . THR A 1 101 ? 16.680 39.682 35.880 1.00 38.09 101 THR A N 1
ATOM 818 C CA . THR A 1 101 ? 17.377 40.947 35.613 1.00 38.09 101 THR A CA 1
ATOM 819 C C . THR A 1 101 ? 17.941 41.477 36.925 1.00 38.09 101 THR A C 1
ATOM 821 O O . THR A 1 101 ? 17.243 42.081 37.735 1.00 38.09 101 THR A O 1
ATOM 824 N N . ARG A 1 102 ? 19.234 41.224 37.153 1.00 35.75 102 ARG A N 1
ATOM 825 C CA . ARG A 1 102 ? 20.033 41.918 38.170 1.00 35.75 102 ARG A CA 1
ATOM 826 C C . ARG A 1 102 ? 20.360 43.313 37.647 1.00 35.75 102 ARG A C 1
ATOM 828 O O . ARG A 1 102 ? 21.097 43.405 36.671 1.00 35.75 102 ARG A O 1
ATOM 835 N N . ALA A 1 103 ? 19.910 44.370 38.323 1.00 31.42 103 ALA A N 1
ATOM 836 C CA . ALA A 1 103 ? 20.558 45.677 38.231 1.00 31.42 103 ALA A CA 1
ATOM 837 C C . ALA A 1 103 ? 20.197 46.598 39.422 1.00 31.42 103 ALA A C 1
ATOM 839 O O . ALA A 1 103 ? 19.062 47.032 39.561 1.00 31.42 103 ALA A O 1
ATOM 840 N N . TYR A 1 104 ? 21.225 46.892 40.226 1.00 32.56 104 TYR A N 1
ATOM 841 C CA . TYR A 1 104 ? 21.464 48.078 41.069 1.00 32.56 104 TYR A CA 1
ATOM 842 C C . TYR A 1 104 ? 20.6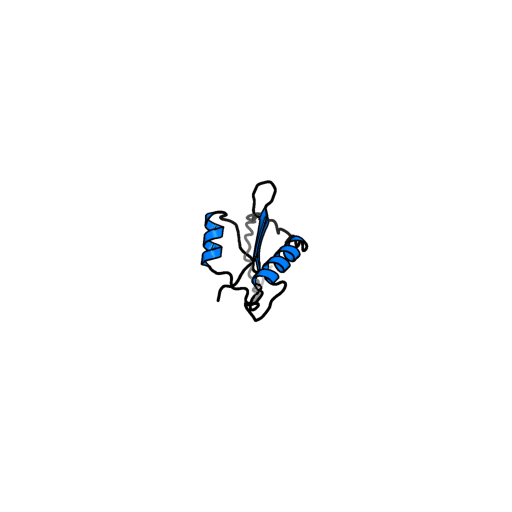37 48.377 42.343 1.00 32.56 104 TYR A C 1
ATOM 844 O O . TYR A 1 104 ? 19.520 48.866 42.309 1.00 32.56 104 TYR A O 1
ATOM 852 N N . SER A 1 105 ? 21.370 48.274 43.466 1.00 32.00 105 SER A N 1
ATOM 853 C CA . SER A 1 105 ? 21.590 49.329 44.478 1.00 32.00 105 SER A CA 1
ATOM 854 C C . SER A 1 105 ? 20.404 49.821 45.328 1.00 32.00 105 SER A C 1
ATOM 856 O O . SER A 1 105 ? 19.589 50.619 44.886 1.00 32.00 105 SER A O 1
ATOM 858 N N . THR A 1 106 ? 20.398 49.509 46.630 1.00 38.12 106 THR A N 1
ATOM 859 C CA . THR A 1 106 ? 20.916 50.404 47.695 1.00 38.12 106 THR A CA 1
ATOM 860 C C . THR A 1 106 ? 20.691 49.816 49.107 1.00 38.12 106 THR A C 1
ATOM 862 O O . THR A 1 106 ? 19.626 49.314 49.435 1.00 38.12 106 THR A O 1
ATOM 865 N N . LYS A 1 107 ? 21.766 49.862 49.910 1.00 34.47 107 LYS A N 1
ATOM 866 C CA . LYS A 1 107 ? 21.904 50.036 51.377 1.00 34.47 107 LYS A CA 1
ATOM 867 C C . LYS A 1 107 ? 20.760 49.604 52.330 1.00 34.47 107 LYS A C 1
ATOM 869 O O . LYS A 1 107 ? 19.688 50.194 52.338 1.00 34.47 107 LYS A O 1
ATOM 874 N N . LYS A 1 108 ? 21.090 48.715 53.282 1.00 32.59 108 LYS A N 1
ATOM 875 C CA . LYS A 1 108 ? 20.419 48.594 54.596 1.00 32.59 108 LYS A CA 1
ATOM 876 C C . LYS A 1 108 ? 21.158 49.438 55.653 1.00 32.59 108 LYS A C 1
ATOM 878 O O . LYS A 1 108 ? 22.389 49.429 55.626 1.00 32.59 108 LYS A O 1
ATOM 883 N N . PRO A 1 109 ? 20.456 50.095 56.591 1.00 40.69 109 PRO A N 1
ATOM 884 C CA . PRO A 1 109 ? 21.040 50.609 57.823 1.00 40.69 109 PRO A CA 1
ATOM 885 C C . PRO A 1 109 ? 20.951 49.570 58.956 1.00 40.69 109 PRO A C 1
ATOM 887 O O . PRO A 1 109 ? 19.925 48.907 59.107 1.00 40.69 109 PRO A O 1
ATOM 890 N N . HIS A 1 110 ? 22.019 49.463 59.743 1.00 36.38 110 HIS A N 1
ATOM 891 C CA . HIS A 1 110 ? 22.000 49.443 61.207 1.00 36.38 110 HIS A CA 1
ATOM 892 C C . HIS A 1 110 ? 23.344 49.970 61.702 1.00 36.38 110 HIS A C 1
ATOM 894 O O . HIS A 1 110 ? 24.366 49.614 61.072 1.00 36.38 110 HIS A O 1
#

Foldseek 3Di:
DDADKAWDWDADPVRATQAIEIEGQEDPDQDDDPVVQVVVCVVVVPYDYGYDYDHHDHDSVCNVVSNVVVVVVVVVPPPRDPPPDPDPPPPPPDDDDDDDDDDDDDDDDD

Radius of gyration: 25.66 Å; chains: 1; bounding box: 35×60×80 Å

Sequence (110 aa):
NSVWIGILIEFEADERILRAEYINPVNGFDVIQDTLQKQLSKVYSFAVLRSRNILTHHDHRGSATLTVKNLLQAVKDEQYPDFINPTPLQSHNSSRYENTTRAYSTKKPH

Secondary structure (DSSP, 8-state):
-----EEEEEE-TTS-EEEEEEE--BTT-----HHHHHHHHHHSTT--EEE--SS-BSSSTTHHHHHHHHHHHHHHS---------------------------------